Protein AF-A0A7J4EKT4-F1 (afdb_monomer_lite)

Sequence (156 aa):
MKLDNTDKIEARVKNYQTVIDSRRKLISTKTIRAFTKKLKKVKEYSIENKEYLISLAKKNLIQNGVEVYEAKDALNAKKYIVDQINSVDDLEYVVKSKSNTTREINLKESLKKIGMEVIETDLGDRIIQIMNEEPSHPTGHAAHLTVNQYQRRSQK

Structure (mmCIF, N/CA/C/O backbone):
data_AF-A0A7J4EKT4-F1
#
_entry.id   AF-A0A7J4EKT4-F1
#
loop_
_atom_site.group_PDB
_atom_site.id
_atom_site.type_symbol
_atom_site.label_atom_id
_atom_site.label_alt_id
_atom_site.label_comp_id
_atom_site.label_asym_id
_atom_site.label_entity_id
_atom_site.label_seq_id
_atom_site.pdbx_PDB_ins_code
_atom_site.Cartn_x
_atom_site.Cartn_y
_atom_site.Cartn_z
_atom_site.occupancy
_atom_site.B_iso_or_equiv
_atom_site.auth_seq_id
_atom_site.auth_comp_id
_atom_site.auth_asym_id
_atom_site.auth_atom_id
_atom_site.pdbx_PDB_model_num
ATOM 1 N N . MET A 1 1 ? -9.838 -28.030 -0.219 1.00 51.38 1 MET A N 1
ATOM 2 C CA . MET A 1 1 ? -8.482 -28.419 0.210 1.00 51.38 1 MET A CA 1
ATOM 3 C C . MET A 1 1 ? -7.562 -27.222 0.012 1.00 51.38 1 MET A C 1
ATOM 5 O O . MET A 1 1 ? -7.477 -26.763 -1.122 1.00 51.38 1 MET A O 1
ATOM 9 N N . LYS A 1 2 ? -7.003 -26.636 1.083 1.00 59.28 2 LYS A N 1
ATOM 10 C CA . LYS A 1 2 ? -6.001 -25.55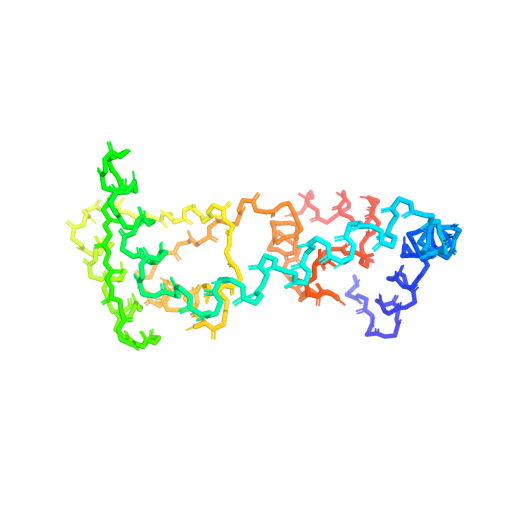3 0.973 1.00 59.28 2 LYS A CA 1
ATOM 11 C C . LYS A 1 2 ? -4.767 -26.113 0.244 1.00 59.28 2 LYS A C 1
ATOM 13 O O . LYS A 1 2 ? -4.459 -27.282 0.443 1.00 59.28 2 LYS A O 1
ATOM 18 N N . LEU A 1 3 ? -4.145 -25.328 -0.639 1.00 60.25 3 LEU A N 1
ATOM 19 C CA . LEU A 1 3 ? -2.916 -25.751 -1.330 1.00 60.25 3 LEU A CA 1
ATOM 20 C C . LEU A 1 3 ? -1.771 -25.830 -0.315 1.00 60.25 3 LEU A C 1
ATOM 22 O O . LEU A 1 3 ? -1.672 -24.937 0.534 1.00 60.25 3 LEU A O 1
ATOM 26 N N . ASP A 1 4 ? -0.923 -26.854 -0.421 1.00 75.69 4 ASP A N 1
ATOM 27 C CA . ASP A 1 4 ? 0.340 -26.885 0.317 1.00 75.69 4 ASP A CA 1
ATOM 28 C C . ASP A 1 4 ? 1.256 -25.736 -0.151 1.00 75.69 4 ASP A C 1
ATOM 30 O O . ASP A 1 4 ? 1.109 -25.190 -1.248 1.00 75.69 4 ASP A O 1
ATOM 34 N N . ASN A 1 5 ? 2.205 -25.336 0.694 1.00 74.25 5 ASN A N 1
ATOM 35 C CA . ASN A 1 5 ? 3.157 -24.273 0.403 1.00 74.25 5 ASN A CA 1
ATOM 36 C C . ASN A 1 5 ? 3.980 -24.571 -0.865 1.00 74.25 5 ASN A C 1
ATOM 38 O O . ASN A 1 5 ? 4.271 -23.656 -1.636 1.00 74.25 5 ASN A O 1
ATOM 42 N N . THR A 1 6 ? 4.289 -25.845 -1.125 1.00 78.38 6 THR A N 1
ATOM 43 C CA . THR A 1 6 ? 5.017 -26.296 -2.322 1.00 78.38 6 THR A CA 1
ATOM 44 C C . THR A 1 6 ? 4.206 -26.041 -3.592 1.00 78.38 6 THR A C 1
ATOM 46 O O . THR A 1 6 ? 4.673 -25.347 -4.498 1.00 78.38 6 THR A O 1
ATOM 49 N N . ASP A 1 7 ? 2.940 -26.469 -3.606 1.00 78.44 7 ASP A N 1
ATOM 50 C CA . ASP A 1 7 ? 2.022 -26.272 -4.735 1.00 78.44 7 ASP A CA 1
ATOM 51 C C . ASP A 1 7 ? 1.822 -24.784 -5.056 1.00 78.44 7 ASP A C 1
ATOM 53 O O . ASP A 1 7 ? 1.759 -24.372 -6.219 1.00 78.44 7 ASP A O 1
ATOM 57 N N . LYS A 1 8 ? 1.741 -23.940 -4.016 1.00 76.25 8 LYS A N 1
ATOM 58 C CA . LYS A 1 8 ? 1.613 -22.484 -4.175 1.00 76.25 8 LYS A CA 1
ATOM 59 C C . LYS A 1 8 ? 2.837 -21.874 -4.847 1.00 76.25 8 LYS A C 1
ATOM 61 O O . LYS A 1 8 ? 2.695 -20.965 -5.672 1.00 76.25 8 LYS A O 1
ATOM 66 N N . ILE A 1 9 ? 4.033 -22.344 -4.495 1.00 79.56 9 ILE A N 1
ATOM 67 C CA . ILE A 1 9 ? 5.289 -21.868 -5.078 1.00 79.56 9 ILE A CA 1
ATOM 68 C C . ILE A 1 9 ? 5.382 -22.291 -6.544 1.00 79.56 9 ILE A C 1
ATOM 70 O O . ILE A 1 9 ? 5.685 -21.443 -7.385 1.00 79.56 9 ILE A O 1
ATOM 74 N N . GLU A 1 10 ? 5.077 -23.547 -6.865 1.00 81.56 10 GLU A N 1
ATOM 75 C CA . GLU A 1 10 ? 5.114 -24.056 -8.240 1.00 81.56 10 GLU A CA 1
ATOM 76 C C . GLU A 1 10 ? 4.118 -23.329 -9.149 1.00 81.56 10 GLU A C 1
ATOM 78 O O . GLU A 1 10 ? 4.492 -22.830 -10.216 1.00 81.56 10 GLU A O 1
ATOM 83 N N . ALA A 1 11 ? 2.869 -23.176 -8.694 1.00 80.62 11 ALA A N 1
ATOM 84 C CA . ALA A 1 11 ? 1.842 -22.432 -9.418 1.00 80.62 11 ALA A CA 1
ATOM 85 C C . ALA A 1 11 ? 2.275 -20.981 -9.671 1.00 80.62 11 ALA A C 1
ATOM 87 O O . ALA A 1 11 ? 2.159 -20.472 -10.789 1.00 80.62 11 ALA A O 1
ATOM 88 N N . ARG A 1 12 ? 2.851 -20.325 -8.655 1.00 81.25 12 ARG A N 1
ATOM 89 C CA . ARG A 1 12 ? 3.396 -18.970 -8.779 1.00 81.25 12 ARG A CA 1
ATOM 90 C C . ARG A 1 12 ? 4.516 -18.909 -9.818 1.00 81.25 12 ARG A C 1
ATOM 92 O O . ARG A 1 12 ? 4.480 -18.035 -10.679 1.00 81.25 12 ARG A O 1
ATOM 99 N N . VAL A 1 13 ? 5.513 -19.794 -9.742 1.00 82.69 13 VAL A N 1
ATOM 100 C CA . VAL A 1 13 ? 6.653 -19.807 -10.679 1.00 82.69 13 VAL A CA 1
ATOM 101 C C . VAL A 1 13 ? 6.155 -19.960 -12.113 1.00 82.69 13 VAL A C 1
ATOM 103 O O . VAL A 1 13 ? 6.518 -19.159 -12.974 1.00 82.69 13 VAL A O 1
ATOM 106 N N . LYS A 1 14 ? 5.243 -20.909 -12.347 1.00 83.00 14 LYS A N 1
ATOM 107 C CA . LYS A 1 14 ? 4.610 -21.119 -13.652 1.00 83.00 14 LYS A CA 1
ATOM 108 C C . LYS A 1 14 ? 3.892 -19.862 -14.151 1.00 83.00 14 LYS A C 1
ATOM 110 O O . LYS A 1 14 ? 4.085 -19.462 -15.297 1.00 83.00 14 LYS A O 1
ATOM 115 N N . ASN A 1 15 ? 3.116 -19.205 -13.291 1.00 81.00 15 ASN A N 1
ATOM 116 C CA . ASN A 1 15 ? 2.354 -18.011 -13.661 1.00 81.00 15 ASN A CA 1
ATOM 117 C C . ASN A 1 15 ? 3.254 -16.793 -13.944 1.00 81.00 15 ASN A C 1
ATOM 119 O O . ASN A 1 15 ? 2.943 -15.985 -14.819 1.00 81.00 15 ASN A O 1
ATOM 123 N N . TYR A 1 16 ? 4.401 -16.675 -13.269 1.00 85.31 16 TYR A N 1
ATOM 124 C CA . TYR A 1 16 ? 5.369 -15.601 -13.517 1.00 85.31 16 TYR A CA 1
ATOM 125 C C . TYR A 1 16 ? 6.329 -15.872 -14.679 1.00 85.31 16 TYR A C 1
ATOM 127 O O . TYR A 1 16 ? 6.990 -14.933 -15.129 1.00 85.31 16 TYR A O 1
ATOM 135 N N . GLN A 1 17 ? 6.398 -17.099 -15.201 1.00 85.88 17 GLN A N 1
ATOM 136 C CA . GLN A 1 17 ? 7.338 -17.472 -16.261 1.00 85.88 17 GLN A CA 1
ATOM 137 C C . GLN A 1 17 ? 7.227 -16.548 -17.486 1.00 85.88 17 GLN A C 1
ATOM 139 O O . GLN A 1 17 ? 8.228 -16.011 -17.957 1.00 85.88 17 GLN A O 1
ATOM 144 N N . THR A 1 18 ? 6.001 -16.231 -17.914 1.00 82.44 18 THR A N 1
ATOM 145 C CA . THR A 1 18 ? 5.744 -15.311 -19.039 1.00 82.44 18 THR A CA 1
ATOM 146 C C . THR A 1 18 ? 6.297 -13.903 -18.786 1.00 82.44 18 THR A C 1
ATOM 148 O O . THR A 1 18 ? 6.870 -13.274 -19.682 1.00 82.44 18 THR A O 1
ATOM 151 N N . VAL A 1 19 ? 6.170 -13.402 -17.552 1.00 84.94 19 VAL A N 1
ATOM 152 C CA . VAL A 1 19 ? 6.708 -12.093 -17.148 1.00 84.94 19 VAL A CA 1
ATOM 153 C C . VAL A 1 19 ? 8.235 -12.125 -17.143 1.00 84.94 19 VAL A C 1
ATOM 155 O O . VAL A 1 19 ? 8.875 -11.189 -17.625 1.00 84.94 19 VAL A O 1
ATOM 158 N N . ILE A 1 20 ? 8.827 -13.205 -16.630 1.00 86.81 20 ILE A N 1
ATOM 159 C CA . ILE A 1 20 ? 10.280 -13.398 -16.579 1.00 86.81 20 ILE A CA 1
ATOM 160 C C . ILE A 1 20 ? 10.867 -13.438 -17.992 1.00 86.81 20 ILE A C 1
ATOM 162 O O . ILE A 1 20 ? 11.840 -12.734 -18.270 1.00 86.81 20 ILE A O 1
ATOM 166 N N . ASP A 1 21 ? 10.263 -14.197 -18.901 1.00 88.50 21 ASP A N 1
ATOM 167 C CA . ASP A 1 21 ? 10.762 -14.334 -20.270 1.00 88.50 21 ASP A CA 1
ATOM 168 C C . ASP A 1 21 ? 10.609 -13.039 -21.067 1.00 88.50 21 ASP A C 1
ATOM 170 O O . ASP A 1 21 ? 11.534 -12.625 -21.772 1.00 88.50 21 ASP A O 1
ATOM 174 N N . SER A 1 22 ? 9.493 -12.330 -20.882 1.00 86.00 22 SER A N 1
ATOM 175 C CA . SER A 1 22 ? 9.306 -10.986 -21.440 1.00 86.00 22 SER A CA 1
ATOM 176 C C . SER A 1 22 ? 10.366 -10.017 -20.914 1.00 86.00 22 SER A C 1
ATOM 178 O O . SER A 1 22 ? 10.995 -9.286 -21.681 1.00 86.00 22 SER A O 1
ATOM 180 N N . ARG A 1 23 ? 10.644 -10.053 -19.605 1.00 87.81 23 ARG A N 1
ATOM 181 C CA . ARG A 1 23 ? 11.671 -9.214 -18.980 1.00 87.81 23 ARG A CA 1
ATOM 182 C C . ARG A 1 23 ? 13.064 -9.508 -19.531 1.00 87.81 23 ARG A C 1
ATOM 184 O O . ARG A 1 23 ? 13.793 -8.561 -19.816 1.00 87.81 23 ARG A O 1
ATOM 191 N N . ARG A 1 24 ? 13.440 -10.780 -19.706 1.00 89.31 24 ARG A N 1
ATOM 192 C CA . ARG A 1 24 ? 14.752 -11.182 -20.252 1.00 89.31 24 ARG A CA 1
ATOM 193 C C . ARG A 1 24 ? 15.003 -10.595 -21.640 1.00 89.31 24 ARG A C 1
ATOM 195 O O . ARG A 1 24 ? 16.098 -10.105 -21.895 1.00 89.31 24 ARG A O 1
ATOM 202 N N . LYS A 1 25 ? 13.982 -10.579 -22.501 1.00 88.44 25 LYS A N 1
ATOM 203 C CA . LYS A 1 25 ? 14.070 -9.988 -23.847 1.00 88.44 25 LYS A CA 1
ATOM 204 C C . LYS A 1 25 ? 14.245 -8.468 -23.807 1.00 88.44 25 LYS A C 1
ATOM 206 O O . LYS A 1 25 ? 14.946 -7.901 -24.638 1.00 88.44 25 LYS A O 1
ATOM 211 N N . LEU A 1 26 ? 13.617 -7.803 -22.837 1.00 89.38 26 LEU A N 1
ATOM 212 C CA . LEU A 1 26 ? 13.569 -6.342 -22.767 1.00 89.38 26 LEU A CA 1
ATOM 213 C C . LEU A 1 26 ? 14.740 -5.716 -22.000 1.00 89.38 26 LEU A C 1
ATOM 215 O O . LEU A 1 26 ? 15.116 -4.580 -22.289 1.00 89.38 26 LEU A O 1
ATOM 219 N N . ILE A 1 27 ? 15.330 -6.420 -21.031 1.00 88.62 27 ILE A N 1
ATOM 220 C CA . ILE A 1 27 ? 16.276 -5.825 -20.072 1.00 88.62 27 ILE A CA 1
ATOM 221 C C . ILE A 1 27 ? 17.563 -5.287 -20.714 1.00 88.62 27 ILE A C 1
ATOM 223 O O . ILE A 1 27 ? 18.171 -4.348 -20.204 1.00 88.62 27 ILE A O 1
ATOM 227 N N . SER A 1 28 ? 17.966 -5.851 -21.854 1.00 85.94 28 SER A N 1
ATOM 228 C CA . SER A 1 28 ? 19.147 -5.425 -22.608 1.00 85.94 28 SER A CA 1
ATOM 229 C C . SER A 1 28 ? 18.868 -4.272 -23.578 1.00 85.94 28 SER A C 1
ATOM 231 O O . SER A 1 28 ? 19.818 -3.673 -24.087 1.00 85.94 28 SER A O 1
ATOM 233 N N . THR A 1 29 ? 17.600 -3.921 -23.813 1.00 93.94 29 THR A N 1
ATOM 234 C CA . THR A 1 29 ? 17.225 -2.890 -24.787 1.00 93.94 29 THR A CA 1
ATOM 235 C C . THR A 1 29 ? 17.710 -1.503 -24.363 1.00 93.94 29 THR A C 1
ATOM 237 O O . THR A 1 29 ? 17.766 -1.156 -23.177 1.00 93.94 29 THR A O 1
ATOM 240 N N . LYS A 1 30 ? 18.031 -0.660 -25.353 1.00 94.69 30 LYS A N 1
ATOM 241 C CA . LYS A 1 30 ? 18.455 0.731 -25.126 1.00 94.69 30 LYS A CA 1
ATOM 242 C C . LYS A 1 30 ? 17.407 1.521 -24.332 1.00 94.69 30 LYS A C 1
ATOM 244 O O . LYS A 1 30 ? 17.772 2.282 -23.438 1.00 94.69 30 LYS A O 1
ATOM 249 N N . THR A 1 31 ? 16.127 1.291 -24.617 1.00 94.69 31 THR A N 1
ATOM 250 C CA . THR A 1 31 ? 14.990 1.932 -23.945 1.00 94.69 31 THR A CA 1
ATOM 251 C C . THR A 1 31 ? 14.950 1.610 -22.455 1.00 94.69 31 THR A C 1
ATOM 253 O O . THR A 1 31 ? 14.940 2.528 -21.636 1.00 94.69 31 THR A O 1
ATOM 256 N N . ILE A 1 32 ? 15.007 0.326 -22.078 1.00 94.44 32 ILE A N 1
ATOM 257 C CA . ILE A 1 32 ? 14.995 -0.061 -20.661 1.00 94.44 32 ILE A CA 1
ATOM 258 C C . ILE A 1 32 ? 16.217 0.498 -19.934 1.00 94.44 32 ILE A C 1
ATOM 260 O O . ILE A 1 32 ? 16.066 1.073 -18.859 1.00 94.44 32 ILE A O 1
ATOM 264 N N . ARG A 1 33 ? 17.411 0.441 -20.5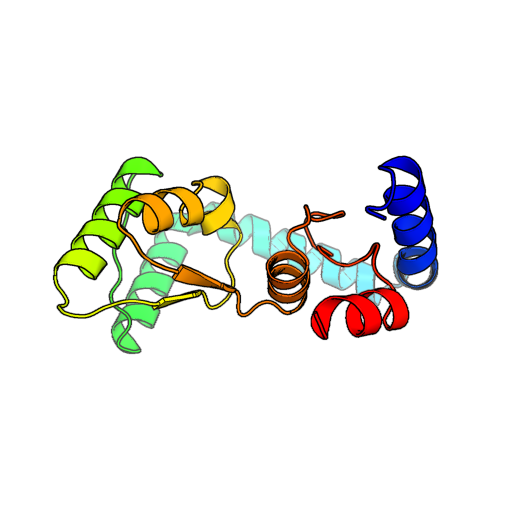40 1.00 92.88 33 ARG A N 1
ATOM 265 C CA . ARG A 1 33 ? 18.621 1.042 -19.952 1.00 92.88 33 ARG A CA 1
ATOM 266 C C . ARG A 1 33 ? 18.467 2.547 -19.713 1.00 92.88 33 ARG A C 1
ATOM 268 O O . ARG A 1 33 ? 18.896 3.048 -18.673 1.00 92.88 33 ARG A O 1
ATOM 275 N N . ALA A 1 34 ? 17.852 3.272 -20.648 1.00 95.56 34 ALA A N 1
ATOM 276 C CA . ALA A 1 34 ? 17.573 4.696 -20.487 1.00 95.56 34 ALA A CA 1
ATOM 277 C C . ALA A 1 34 ? 16.583 4.954 -19.337 1.00 95.56 34 ALA A C 1
ATOM 279 O O . ALA A 1 34 ? 16.843 5.815 -18.493 1.00 95.56 34 ALA A O 1
ATOM 280 N N . PHE A 1 35 ? 15.506 4.168 -19.236 1.00 96.25 35 PHE A N 1
ATOM 281 C CA . PHE A 1 35 ? 14.566 4.261 -18.117 1.00 96.25 35 PHE A CA 1
ATOM 282 C C . PHE A 1 35 ? 15.208 3.923 -16.774 1.00 96.25 35 PHE A C 1
ATOM 284 O O . PHE A 1 35 ? 14.957 4.631 -15.804 1.00 96.25 35 PHE A O 1
ATOM 291 N N . THR A 1 36 ? 16.089 2.922 -16.703 1.00 94.44 36 THR A N 1
ATOM 292 C CA . THR A 1 36 ? 16.834 2.609 -15.476 1.00 94.44 36 THR A CA 1
ATOM 293 C C . THR A 1 36 ? 17.691 3.790 -15.029 1.00 94.44 36 THR A C 1
ATOM 295 O O . THR A 1 36 ? 17.659 4.157 -13.855 1.00 94.44 36 THR A O 1
ATOM 298 N N . LYS A 1 37 ? 18.414 4.437 -15.955 1.00 96.44 37 LYS A N 1
ATOM 299 C CA . LYS A 1 37 ? 19.205 5.640 -15.644 1.00 96.44 37 LYS A CA 1
ATOM 300 C C . LYS A 1 37 ? 18.322 6.794 -15.170 1.00 96.44 37 LYS A C 1
ATOM 302 O O . LYS A 1 37 ? 18.659 7.446 -14.187 1.00 96.44 37 LYS A 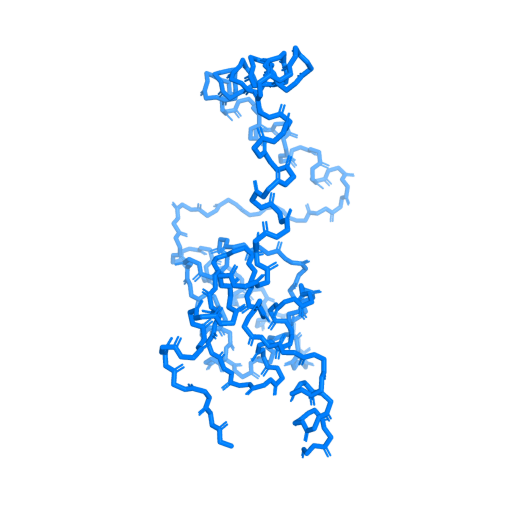O 1
ATOM 307 N N . LYS A 1 38 ? 17.185 7.030 -15.834 1.00 97.75 38 LYS A N 1
ATOM 308 C CA . LYS A 1 38 ? 16.217 8.059 -15.425 1.00 97.75 38 LYS A CA 1
ATOM 309 C C . LYS A 1 38 ? 15.660 7.775 -14.028 1.00 97.75 38 LYS A C 1
ATOM 311 O O . LYS A 1 38 ? 15.658 8.668 -13.192 1.00 97.75 38 LYS A O 1
ATOM 316 N N . LEU A 1 39 ? 15.246 6.537 -13.759 1.00 97.50 39 LEU A N 1
ATOM 317 C CA . LEU A 1 39 ? 14.721 6.123 -12.458 1.00 97.50 39 LEU A CA 1
ATOM 318 C C . LEU A 1 39 ? 15.756 6.310 -11.347 1.00 97.50 39 LEU A C 1
ATOM 320 O O . LEU A 1 39 ? 15.403 6.780 -10.271 1.00 97.50 39 LEU A O 1
ATOM 324 N N . LYS A 1 40 ? 17.026 5.974 -11.608 1.00 98.00 40 LYS A N 1
ATOM 325 C CA . LYS A 1 40 ? 18.117 6.208 -10.657 1.00 98.00 40 LYS A CA 1
ATOM 326 C C . LYS A 1 40 ? 18.221 7.692 -10.292 1.00 98.00 40 LYS A C 1
ATOM 328 O O . LYS A 1 40 ? 18.142 8.009 -9.113 1.00 98.00 40 LYS A O 1
ATOM 333 N N . LYS A 1 41 ? 18.265 8.580 -11.292 1.00 98.31 41 LYS A N 1
ATOM 334 C CA . LYS A 1 41 ? 18.307 10.034 -11.065 1.00 98.31 41 LYS A CA 1
ATOM 335 C C . LYS A 1 41 ? 17.110 10.547 -10.264 1.00 98.31 41 LYS A C 1
ATOM 337 O O . LYS A 1 41 ? 17.279 11.373 -9.381 1.00 98.31 41 LYS A O 1
ATOM 342 N N . VAL A 1 42 ? 15.904 10.050 -10.557 1.00 98.06 42 VAL A N 1
ATOM 343 C CA . VAL A 1 42 ? 14.696 10.416 -9.796 1.00 98.06 42 VAL A CA 1
ATOM 344 C C . VAL A 1 42 ? 14.831 9.991 -8.335 1.00 98.06 42 VAL A C 1
ATOM 346 O O . VAL A 1 42 ? 14.525 10.782 -7.454 1.00 98.06 42 VAL A O 1
ATOM 349 N N . LYS A 1 43 ? 15.325 8.777 -8.064 1.00 98.00 43 LYS A N 1
ATOM 350 C CA . LYS A 1 43 ? 15.531 8.296 -6.690 1.00 98.00 43 LYS A CA 1
ATOM 351 C C . LYS A 1 43 ? 16.568 9.121 -5.932 1.00 98.00 43 LYS A C 1
ATOM 353 O O . LYS A 1 43 ? 16.317 9.465 -4.785 1.00 98.00 43 LYS A O 1
ATOM 358 N N . GLU A 1 44 ? 17.697 9.425 -6.568 1.00 98.31 44 GLU A N 1
ATOM 359 C CA . GLU A 1 44 ? 18.754 10.267 -5.990 1.00 98.31 44 GLU A CA 1
ATOM 360 C C . GLU A 1 44 ? 18.192 11.646 -5.630 1.00 98.31 44 GLU A C 1
ATOM 362 O O . GLU A 1 44 ? 18.221 12.034 -4.464 1.00 98.31 44 GLU A O 1
ATOM 367 N N . TYR A 1 45 ? 17.524 12.299 -6.586 1.00 98.19 45 TYR A N 1
ATOM 368 C CA . TYR A 1 45 ? 16.846 13.573 -6.357 1.00 98.19 45 TYR A CA 1
ATOM 369 C C . TYR A 1 45 ? 15.820 13.495 -5.216 1.00 98.19 45 TYR A C 1
ATOM 371 O O . TYR A 1 45 ? 15.771 14.386 -4.370 1.00 98.19 45 TYR A O 1
ATOM 379 N N . SER A 1 46 ? 15.007 12.434 -5.156 1.00 97.88 46 SER A N 1
ATOM 380 C CA . SER A 1 46 ? 14.000 12.272 -4.102 1.00 97.88 46 SER A CA 1
ATOM 381 C C . SER A 1 46 ? 14.596 12.126 -2.705 1.00 97.88 46 SER A C 1
ATOM 383 O O . SER A 1 46 ? 13.999 12.611 -1.748 1.00 97.88 46 SER A O 1
ATOM 385 N N . ILE A 1 47 ? 15.749 11.468 -2.580 1.00 97.44 47 ILE A N 1
ATOM 386 C CA . ILE A 1 47 ? 16.445 11.311 -1.298 1.00 97.44 47 ILE A CA 1
ATOM 387 C C . ILE A 1 47 ? 17.044 12.650 -0.861 1.00 97.44 47 ILE A C 1
ATOM 389 O O . ILE A 1 47 ? 16.849 13.058 0.283 1.00 97.44 47 ILE A O 1
ATOM 393 N N . GLU A 1 48 ? 17.718 13.346 -1.778 1.00 98.19 48 GLU A N 1
ATOM 394 C CA . GLU A 1 48 ? 18.346 14.649 -1.524 1.00 98.19 48 GLU A CA 1
ATOM 395 C C . GLU A 1 48 ? 17.318 15.730 -1.160 1.00 98.19 48 GLU A C 1
ATOM 397 O O . GLU A 1 48 ? 17.580 16.577 -0.312 1.00 98.19 48 GLU A O 1
ATOM 402 N N . ASN A 1 49 ? 16.122 15.676 -1.754 1.00 98.06 49 ASN A N 1
ATOM 403 C CA . ASN A 1 49 ? 15.085 16.703 -1.620 1.00 98.06 49 ASN A CA 1
ATOM 404 C C . ASN A 1 49 ? 13.867 16.222 -0.813 1.00 98.06 49 ASN A C 1
ATOM 406 O O . ASN A 1 49 ? 12.760 16.738 -0.985 1.00 98.06 49 ASN A O 1
ATOM 410 N N . LYS A 1 50 ? 14.042 15.216 0.056 1.00 97.25 50 LYS A N 1
ATOM 411 C CA . LYS A 1 50 ? 12.935 14.526 0.744 1.00 97.25 50 LYS A CA 1
ATOM 412 C C . LYS A 1 50 ? 11.989 15.477 1.488 1.00 97.25 50 LYS A C 1
ATOM 414 O O . LYS A 1 50 ? 10.777 15.332 1.385 1.00 97.25 50 LYS A O 1
ATOM 419 N N . GLU A 1 51 ? 12.527 16.461 2.208 1.00 96.88 51 GLU A N 1
ATOM 420 C CA . GLU A 1 51 ? 11.743 17.360 3.067 1.00 96.88 51 GLU A CA 1
ATOM 421 C C . GLU A 1 51 ? 10.857 18.278 2.231 1.00 96.88 51 GLU A C 1
ATOM 423 O O . GLU A 1 51 ? 9.654 18.396 2.476 1.00 96.88 51 GLU A O 1
ATOM 428 N N . TYR A 1 52 ? 11.438 18.851 1.176 1.00 97.69 52 TYR A N 1
ATOM 429 C CA . TYR A 1 52 ? 10.711 19.642 0.196 1.00 97.69 52 TYR A CA 1
ATOM 430 C C . TYR A 1 52 ? 9.608 18.822 -0.481 1.00 97.69 52 TYR A C 1
ATOM 432 O O . TYR A 1 52 ? 8.467 19.274 -0.556 1.00 97.69 52 TYR A O 1
ATOM 440 N N . LEU A 1 53 ? 9.916 17.603 -0.933 1.00 98.06 53 LEU A N 1
ATOM 441 C CA . LEU A 1 53 ? 8.944 16.750 -1.621 1.00 98.06 53 LEU A CA 1
ATOM 442 C C . LEU A 1 53 ? 7.796 16.313 -0.709 1.00 98.06 53 LEU A C 1
ATOM 444 O O . LEU A 1 53 ? 6.651 16.287 -1.155 1.00 98.06 53 LEU A O 1
ATOM 448 N N . ILE A 1 54 ? 8.076 16.014 0.562 1.00 96.19 54 ILE A N 1
ATOM 449 C CA . ILE A 1 54 ? 7.040 15.727 1.560 1.00 96.19 54 ILE A CA 1
ATOM 450 C C . ILE A 1 54 ? 6.161 16.962 1.764 1.00 96.19 54 ILE A C 1
ATOM 452 O O . ILE A 1 54 ? 4.940 16.850 1.704 1.00 96.19 54 ILE A O 1
ATOM 456 N N . SER A 1 55 ? 6.755 18.143 1.952 1.00 97.50 55 SER A N 1
ATOM 457 C CA . SER A 1 55 ? 6.009 19.399 2.103 1.00 97.50 55 SER A CA 1
ATOM 458 C C . SER A 1 55 ? 5.114 19.686 0.891 1.00 97.50 55 SER A C 1
ATOM 460 O O . SER A 1 55 ? 3.924 19.975 1.040 1.00 97.50 55 SER A O 1
ATOM 462 N N . LEU A 1 56 ? 5.648 19.510 -0.320 1.00 98.06 56 LEU A N 1
ATOM 463 C CA . LEU A 1 56 ? 4.904 19.667 -1.566 1.00 98.06 56 LEU A CA 1
ATOM 464 C C . LEU A 1 56 ? 3.747 18.665 -1.669 1.00 98.06 56 LEU A C 1
ATOM 466 O O . LEU A 1 56 ? 2.636 19.048 -2.032 1.00 98.06 56 LEU A O 1
ATOM 470 N N . ALA A 1 57 ? 3.980 17.398 -1.318 1.00 96.94 57 ALA A N 1
ATOM 471 C CA . ALA A 1 57 ? 2.942 16.375 -1.313 1.00 96.94 57 ALA A CA 1
ATOM 472 C C . ALA A 1 57 ? 1.818 16.717 -0.324 1.00 96.94 57 ALA A C 1
ATOM 474 O O . ALA A 1 57 ? 0.651 16.683 -0.709 1.00 96.94 57 ALA A O 1
ATOM 475 N N . LYS A 1 58 ? 2.156 17.116 0.910 1.00 97.75 58 LYS A N 1
ATOM 476 C CA . LYS A 1 58 ? 1.175 17.547 1.921 1.00 97.75 58 LYS A CA 1
ATOM 477 C C . LYS A 1 58 ? 0.342 18.720 1.418 1.00 97.75 58 LYS A C 1
ATOM 479 O O . LYS A 1 58 ? -0.882 18.658 1.460 1.00 97.75 58 LYS A O 1
ATOM 484 N N . LYS A 1 59 ? 0.997 19.758 0.885 1.00 98.12 59 LYS A N 1
ATOM 485 C CA . LYS A 1 59 ? 0.322 20.934 0.324 1.00 98.12 59 LYS A CA 1
ATOM 486 C C . LYS A 1 59 ? -0.664 20.536 -0.772 1.00 98.12 59 LYS A C 1
ATOM 488 O O . LYS A 1 59 ? -1.812 20.966 -0.733 1.00 98.12 59 LYS A O 1
ATOM 493 N N . ASN A 1 60 ? -0.233 19.706 -1.718 1.00 98.38 60 ASN A N 1
ATOM 494 C CA . ASN A 1 60 ? -1.084 19.270 -2.820 1.00 98.38 60 ASN A CA 1
ATOM 495 C C . ASN A 1 60 ? -2.264 18.423 -2.323 1.00 98.38 60 ASN A C 1
ATOM 497 O O . ASN A 1 60 ? -3.379 18.619 -2.789 1.00 98.38 60 ASN A O 1
ATOM 501 N N . LEU A 1 61 ? -2.052 17.515 -1.367 1.00 97.50 61 LEU A N 1
ATOM 502 C CA . LEU A 1 61 ? -3.124 16.707 -0.776 1.00 97.50 61 LEU A CA 1
ATOM 503 C C . LEU A 1 61 ? -4.177 17.583 -0.087 1.00 97.50 61 LEU A C 1
ATOM 505 O O . LEU A 1 61 ? -5.359 17.471 -0.404 1.00 97.50 61 LEU A O 1
ATOM 509 N N . ILE A 1 62 ? -3.743 18.516 0.763 1.00 98.00 62 ILE A N 1
ATOM 510 C CA . ILE A 1 62 ? -4.634 19.453 1.462 1.00 98.00 62 ILE A CA 1
ATOM 511 C C . ILE A 1 62 ? -5.423 20.304 0.461 1.00 98.00 62 ILE A C 1
ATOM 513 O O . ILE A 1 62 ? -6.631 20.468 0.601 1.00 98.00 62 ILE A O 1
ATOM 517 N N . GLN A 1 63 ? -4.772 20.798 -0.598 1.00 98.31 63 GLN A N 1
ATOM 518 C CA . GLN A 1 63 ? -5.444 21.555 -1.661 1.00 98.31 63 GLN A CA 1
ATOM 519 C C . GLN A 1 63 ? -6.509 20.744 -2.410 1.00 98.31 63 GLN A C 1
ATOM 521 O O . GLN A 1 63 ? -7.439 21.330 -2.955 1.00 98.31 63 GLN A O 1
ATOM 526 N N . ASN A 1 64 ? -6.394 19.415 -2.427 1.00 97.94 64 ASN A N 1
ATOM 527 C CA . ASN A 1 64 ? -7.384 18.510 -3.010 1.00 97.94 64 ASN A CA 1
ATOM 528 C C . ASN A 1 64 ? -8.410 18.006 -1.974 1.00 97.94 64 ASN A C 1
ATOM 530 O O 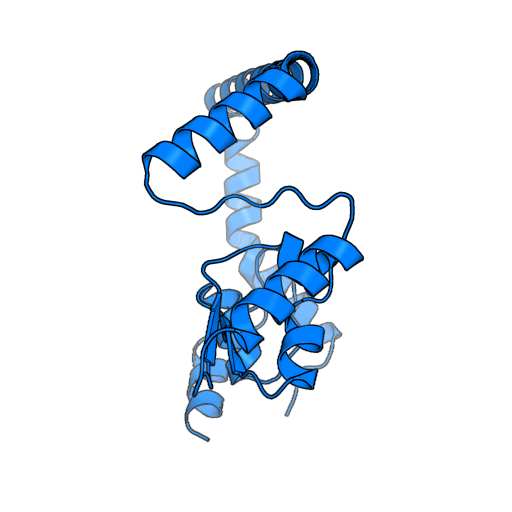. ASN A 1 64 ? -9.111 17.032 -2.236 1.00 97.94 64 ASN A O 1
ATOM 534 N N . GLY A 1 65 ? -8.504 18.646 -0.802 1.00 97.12 65 GLY A N 1
ATOM 535 C CA . GLY A 1 65 ? -9.483 18.306 0.235 1.00 97.12 65 GLY A CA 1
ATOM 536 C C . GLY A 1 65 ? -9.136 17.061 1.052 1.00 97.12 65 GLY A C 1
ATOM 537 O O . GLY A 1 65 ? -9.998 16.529 1.744 1.00 97.12 65 GLY A O 1
ATOM 538 N N . VAL A 1 66 ? -7.893 16.577 0.979 1.00 96.19 66 VAL A N 1
ATOM 539 C CA . VAL A 1 66 ? -7.433 15.445 1.789 1.00 96.19 66 VAL A CA 1
ATOM 540 C C . VAL A 1 66 ? -6.961 15.953 3.147 1.00 96.19 66 VAL A C 1
ATOM 542 O O . VAL A 1 66 ? -6.083 16.814 3.222 1.00 96.19 66 VAL A O 1
ATOM 545 N N . GLU A 1 67 ? -7.494 15.382 4.225 1.00 94.06 67 GLU A N 1
ATOM 546 C CA . GLU A 1 67 ? -6.940 15.581 5.562 1.00 94.06 67 GLU A CA 1
ATOM 547 C C . GLU A 1 67 ? -5.595 14.856 5.685 1.00 94.06 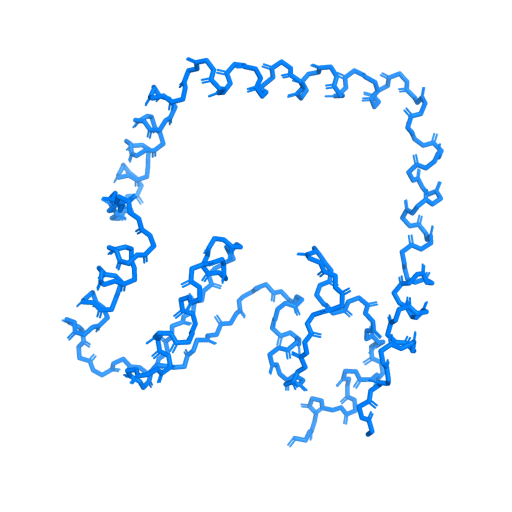67 GLU A C 1
ATOM 549 O O . GLU A 1 67 ? -5.457 13.682 5.332 1.00 94.06 67 GLU A O 1
ATOM 554 N N . VAL A 1 68 ? -4.577 15.569 6.166 1.00 95.56 68 VAL A N 1
ATOM 555 C CA . VAL A 1 68 ? -3.216 15.043 6.264 1.00 95.56 68 VAL A CA 1
ATOM 556 C C . VAL A 1 68 ? -2.756 15.051 7.712 1.00 95.56 68 VAL A C 1
ATOM 558 O O . VAL A 1 68 ? -2.523 16.107 8.295 1.00 95.56 68 VAL A O 1
ATOM 561 N N . TYR A 1 69 ? -2.531 13.854 8.247 1.00 95.00 69 TYR A N 1
ATOM 562 C CA . TYR A 1 69 ? -1.906 13.639 9.545 1.00 95.00 69 TYR A CA 1
ATOM 563 C C . TYR A 1 69 ? -0.489 13.085 9.385 1.00 95.00 69 TYR A C 1
ATOM 565 O O . TYR A 1 69 ? -0.259 12.102 8.677 1.00 95.00 69 TYR A O 1
ATOM 573 N N . GLU A 1 70 ? 0.475 13.708 10.061 1.00 94.50 70 GLU A N 1
ATOM 574 C CA . GLU A 1 70 ? 1.858 13.240 10.101 1.00 94.50 70 GLU A CA 1
ATOM 575 C C . GLU A 1 70 ? 2.111 12.433 11.374 1.00 94.50 70 GLU A C 1
ATOM 577 O O . GLU A 1 70 ? 2.261 12.974 12.469 1.00 94.50 70 GLU A O 1
ATOM 582 N N . ALA A 1 71 ? 2.180 11.115 11.217 1.00 95.69 71 ALA A N 1
ATOM 583 C CA . ALA A 1 71 ? 2.517 10.210 12.301 1.00 95.69 71 ALA A CA 1
ATOM 584 C C . ALA A 1 71 ? 4.038 10.062 12.442 1.00 95.69 71 ALA A C 1
ATOM 586 O O . ALA A 1 71 ? 4.733 9.788 11.463 1.00 95.69 71 ALA A O 1
ATOM 587 N N . LYS A 1 72 ? 4.549 10.161 13.675 1.00 95.69 72 LYS A N 1
ATOM 588 C CA . LYS A 1 72 ? 5.967 9.906 13.981 1.00 95.69 72 LYS A CA 1
ATOM 589 C C . LYS A 1 72 ? 6.342 8.431 13.812 1.00 95.69 72 LYS A C 1
ATOM 591 O O . LYS A 1 72 ? 7.466 8.116 13.427 1.00 95.69 72 LYS A O 1
ATOM 596 N N . ASP A 1 73 ? 5.408 7.536 14.117 1.00 96.25 73 ASP A N 1
ATOM 597 C CA . ASP A 1 73 ? 5.597 6.093 14.048 1.00 96.25 73 ASP A CA 1
ATOM 598 C C . ASP A 1 73 ? 4.278 5.342 13.778 1.00 96.25 73 ASP A C 1
ATOM 600 O O . ASP A 1 73 ? 3.191 5.919 13.667 1.00 96.25 73 ASP A O 1
ATOM 604 N N . ALA A 1 74 ? 4.388 4.017 13.671 1.00 96.75 74 ALA A N 1
ATOM 605 C CA . ALA A 1 74 ? 3.268 3.114 13.437 1.00 96.75 74 ALA A CA 1
ATOM 606 C C . ALA A 1 74 ? 2.202 3.156 14.546 1.00 96.75 74 ALA A C 1
ATOM 608 O O . ALA A 1 74 ? 1.027 2.907 14.270 1.00 96.75 74 ALA A O 1
ATOM 609 N N . LEU A 1 75 ? 2.589 3.428 15.797 1.00 96.75 75 LEU A N 1
ATOM 610 C CA . LEU A 1 75 ? 1.658 3.492 16.920 1.00 96.75 75 LEU A CA 1
ATOM 611 C C . LEU A 1 75 ? 0.812 4.763 16.825 1.00 96.75 75 LEU A C 1
ATOM 613 O O . LEU A 1 75 ? -0.412 4.674 16.907 1.00 96.75 75 LEU A O 1
ATOM 617 N N . ASN A 1 76 ? 1.443 5.915 16.581 1.00 97.38 76 ASN A N 1
ATOM 618 C CA . ASN A 1 76 ? 0.739 7.181 16.381 1.00 97.38 76 ASN A CA 1
ATOM 619 C C . ASN A 1 76 ? -0.196 7.127 15.170 1.00 97.38 76 ASN A C 1
ATOM 621 O O . ASN A 1 76 ? -1.336 7.569 15.275 1.00 97.38 76 ASN A O 1
ATOM 625 N N . ALA A 1 77 ? 0.247 6.530 14.057 1.00 96.88 77 ALA A N 1
ATOM 626 C CA . ALA A 1 77 ? -0.584 6.371 12.864 1.00 96.88 77 ALA A CA 1
ATOM 627 C C . ALA A 1 77 ? -1.855 5.565 13.163 1.00 96.88 77 ALA A C 1
ATOM 629 O O . ALA A 1 77 ? -2.960 5.997 12.845 1.00 96.88 77 ALA A O 1
ATOM 630 N N . LYS A 1 78 ? -1.706 4.404 13.812 1.00 96.75 78 LYS A N 1
ATOM 631 C CA . LYS A 1 78 ? -2.844 3.549 14.169 1.00 96.75 78 LYS A CA 1
ATOM 632 C C . LYS A 1 78 ? -3.784 4.217 15.154 1.00 96.75 78 LYS A C 1
ATOM 634 O O . LYS A 1 78 ? -4.989 4.129 14.963 1.00 96.75 78 LYS A O 1
ATOM 639 N N . LYS A 1 79 ? -3.234 4.870 16.181 1.00 96.56 79 LYS A N 1
ATOM 640 C CA . LYS A 1 79 ? -4.031 5.590 17.172 1.00 96.56 79 LYS A CA 1
ATOM 641 C C . LYS A 1 79 ? -4.884 6.657 16.494 1.00 96.56 79 LYS A C 1
ATOM 643 O O . LYS A 1 79 ? -6.091 6.631 16.655 1.00 96.56 79 LYS A O 1
ATOM 648 N N . TYR A 1 80 ? -4.271 7.516 15.681 1.00 96.94 80 TYR A N 1
ATOM 649 C CA . TYR A 1 80 ? -5.003 8.568 14.983 1.00 96.94 80 TYR A CA 1
ATOM 650 C C . TYR A 1 80 ? -6.125 8.000 14.105 1.00 96.94 80 TYR A C 1
ATOM 652 O O . TYR A 1 80 ? -7.254 8.455 14.206 1.00 96.94 80 TYR A O 1
ATOM 660 N N . ILE A 1 81 ? -5.853 6.961 13.306 1.00 95.69 81 ILE A N 1
ATOM 661 C CA . ILE A 1 81 ? -6.879 6.339 12.450 1.00 95.69 81 ILE A CA 1
ATOM 662 C C . ILE A 1 81 ? -8.033 5.756 13.281 1.00 95.69 81 ILE A C 1
ATOM 664 O O . ILE A 1 81 ? -9.191 5.937 12.921 1.00 95.69 81 ILE A O 1
ATOM 668 N N . VAL A 1 82 ? -7.730 5.065 14.384 1.00 95.00 82 VAL A N 1
ATOM 669 C CA . VAL A 1 82 ? -8.748 4.515 15.296 1.00 95.00 82 VAL A CA 1
ATOM 670 C C . VAL A 1 82 ? -9.572 5.632 15.934 1.00 95.00 82 VAL A C 1
ATOM 672 O O . VAL A 1 82 ? -10.793 5.527 15.969 1.00 95.00 82 VAL A O 1
ATOM 675 N N . ASP A 1 83 ? -8.925 6.705 16.387 1.00 95.31 83 ASP A N 1
ATOM 676 C CA . ASP A 1 83 ? -9.599 7.855 16.990 1.00 95.31 83 ASP A CA 1
ATOM 677 C C . ASP A 1 83 ? -10.538 8.536 15.974 1.00 95.31 83 ASP A C 1
ATOM 679 O O . ASP A 1 83 ? -11.666 8.873 16.323 1.00 95.31 83 ASP A O 1
ATOM 683 N N . GLN A 1 84 ? -10.122 8.667 14.705 1.00 95.12 84 GLN A N 1
ATOM 684 C CA . GLN A 1 84 ? -10.978 9.194 13.632 1.00 95.12 84 GLN A CA 1
ATOM 685 C C . GLN A 1 84 ? -12.197 8.304 13.378 1.00 95.12 84 GLN A C 1
ATOM 687 O O . GLN A 1 84 ? -13.309 8.808 13.261 1.00 95.12 84 GLN A O 1
ATOM 692 N N . ILE A 1 85 ? -12.018 6.983 13.339 1.00 94.56 85 ILE A N 1
ATOM 693 C CA . ILE A 1 85 ? -13.129 6.043 13.136 1.00 94.56 85 ILE A CA 1
ATOM 694 C C . ILE A 1 85 ? -14.110 6.105 14.311 1.00 94.56 85 ILE A C 1
ATOM 696 O O . ILE A 1 85 ? -15.307 6.210 14.092 1.00 94.56 85 ILE A O 1
ATOM 700 N N . ASN A 1 86 ? -13.611 6.119 15.547 1.00 93.12 86 ASN A N 1
ATOM 701 C CA . ASN A 1 86 ? -14.454 6.194 16.743 1.00 93.12 86 ASN A CA 1
ATOM 702 C C . ASN A 1 86 ? -15.183 7.538 16.904 1.00 93.12 86 ASN A C 1
ATOM 704 O O . ASN A 1 86 ? -16.112 7.622 17.700 1.00 93.12 86 ASN A O 1
ATOM 708 N N . SER A 1 87 ? -14.753 8.595 16.206 1.00 93.69 87 SER A N 1
ATOM 709 C CA . SER A 1 87 ? -15.448 9.890 16.213 1.00 93.69 87 SER A CA 1
ATOM 710 C C . SER A 1 87 ? -16.673 9.950 15.298 1.00 93.69 87 SER A C 1
ATOM 712 O O . SER A 1 87 ? -17.362 10.969 15.275 1.00 93.69 87 SER A O 1
ATOM 714 N N . VAL A 1 88 ? -16.933 8.885 14.540 1.00 92.44 88 VAL A N 1
ATOM 715 C CA . VAL A 1 88 ? -18.073 8.779 13.635 1.00 92.44 88 VAL A CA 1
ATOM 716 C C . VAL A 1 88 ? -18.957 7.636 14.115 1.00 92.44 88 VAL A C 1
ATOM 718 O O . VAL A 1 88 ? -18.503 6.500 14.249 1.00 92.44 88 VAL A O 1
ATOM 721 N N . ASP A 1 89 ? -20.223 7.947 14.370 1.00 91.56 89 ASP A N 1
ATOM 722 C CA . ASP A 1 89 ? -21.200 6.958 14.810 1.00 91.56 89 ASP A CA 1
ATOM 723 C C . ASP A 1 89 ? -21.573 5.991 13.671 1.00 91.56 89 ASP A C 1
ATOM 725 O O . ASP A 1 89 ? -21.509 6.332 12.487 1.00 91.56 89 ASP A O 1
ATOM 729 N N . ASP A 1 90 ? -21.972 4.774 14.048 1.00 90.06 90 ASP A N 1
ATOM 730 C CA . ASP A 1 90 ? -22.540 3.752 13.156 1.00 90.06 90 ASP A CA 1
ATOM 731 C C . ASP A 1 90 ? -21.651 3.324 11.967 1.00 90.06 90 ASP A C 1
ATOM 733 O O . ASP A 1 90 ? -22.139 2.928 10.904 1.00 90.06 90 ASP A O 1
ATOM 737 N N . LEU A 1 91 ? -20.324 3.350 12.137 1.00 93.62 91 LEU A N 1
ATOM 738 C CA . LEU A 1 91 ? -19.397 2.754 11.173 1.00 93.62 91 LEU A CA 1
ATOM 739 C C . LEU A 1 91 ? -19.290 1.233 11.351 1.00 93.62 91 LEU A C 1
ATOM 741 O O . LEU A 1 91 ? -19.029 0.733 12.439 1.00 93.62 91 LEU A O 1
ATOM 745 N N . GLU A 1 92 ? -19.414 0.495 10.249 1.00 92.75 92 GLU A N 1
ATOM 746 C CA . GLU A 1 92 ? -19.218 -0.965 10.210 1.00 92.75 92 GLU A CA 1
ATOM 747 C C . GLU A 1 92 ? -18.027 -1.356 9.316 1.00 92.75 92 GLU A C 1
ATOM 749 O O . GLU A 1 92 ? -17.296 -2.310 9.597 1.00 92.75 92 GLU A O 1
ATOM 754 N N . TYR A 1 93 ? -17.778 -0.578 8.256 1.00 94.50 93 TYR A N 1
ATOM 755 C CA . TYR A 1 93 ? -16.821 -0.918 7.204 1.00 94.50 93 TYR A CA 1
ATOM 756 C C . TYR A 1 93 ? -15.749 0.150 7.000 1.00 94.50 93 TYR A C 1
ATOM 758 O O . TYR A 1 93 ? -16.023 1.347 6.949 1.00 94.50 93 TYR A O 1
ATOM 766 N N . VAL A 1 94 ? -14.522 -0.307 6.743 1.00 94.56 94 VAL A N 1
ATOM 767 C CA . VAL A 1 94 ? -13.407 0.522 6.271 1.00 94.56 94 VAL A CA 1
ATOM 768 C C . VAL A 1 94 ? -12.960 0.023 4.902 1.00 94.56 94 VAL A C 1
ATOM 770 O O . VAL A 1 94 ? -12.352 -1.040 4.783 1.00 94.56 94 VAL A O 1
ATOM 773 N N . VAL A 1 95 ? -13.218 0.801 3.851 1.00 93.75 95 VAL A N 1
ATOM 774 C CA . VAL A 1 95 ? -12.774 0.476 2.486 1.00 93.75 95 VAL A CA 1
ATOM 775 C C . VAL A 1 95 ? -11.373 1.043 2.248 1.00 93.75 95 VAL A C 1
ATOM 777 O O . VAL A 1 95 ? -11.173 2.255 2.192 1.00 93.75 95 VAL A O 1
ATOM 780 N N . LYS A 1 96 ? -10.373 0.173 2.092 1.00 91.19 96 LYS A N 1
ATOM 781 C CA . LYS A 1 96 ? -8.962 0.563 1.975 1.00 91.19 96 LYS A CA 1
ATOM 782 C C . LYS A 1 96 ? -8.508 0.593 0.513 1.00 91.19 96 LYS A C 1
ATOM 784 O O . LYS A 1 96 ? -8.408 -0.444 -0.128 1.00 91.19 96 LYS A O 1
ATOM 789 N N . SER A 1 97 ? -8.144 1.790 0.034 1.00 84.56 97 SER A N 1
ATOM 790 C CA . SER A 1 97 ? -7.899 2.132 -1.385 1.00 84.56 97 SER A CA 1
ATOM 791 C C . SER A 1 97 ? -6.678 1.476 -2.072 1.00 84.56 97 SER A C 1
ATOM 793 O O . SER A 1 97 ? -6.693 1.359 -3.295 1.00 84.56 97 SER A O 1
ATOM 795 N N . LYS A 1 98 ? -5.660 1.031 -1.303 1.00 84.38 98 LYS A N 1
ATOM 796 C CA . LYS A 1 98 ? -4.428 0.265 -1.670 1.00 84.38 98 LYS A CA 1
ATOM 797 C C . LYS A 1 98 ? -3.172 0.910 -1.075 1.00 84.38 98 LYS A C 1
ATOM 799 O O . LYS A 1 98 ? -2.735 1.978 -1.481 1.00 84.38 98 LYS A O 1
ATOM 804 N N . SER A 1 99 ? -2.565 0.232 -0.105 1.00 88.81 99 SER A N 1
ATOM 805 C CA . SER A 1 99 ? -1.367 0.686 0.605 1.00 88.81 99 SER A CA 1
ATOM 806 C C . SER A 1 99 ? -0.689 -0.495 1.289 1.00 88.81 99 SER A C 1
ATOM 808 O O . SER A 1 99 ? -1.309 -1.174 2.109 1.00 88.81 99 SER A O 1
ATOM 810 N N . ASN A 1 100 ? 0.587 -0.714 0.978 1.00 86.12 100 ASN A N 1
ATOM 811 C CA . ASN A 1 100 ? 1.401 -1.722 1.657 1.00 86.12 100 ASN A CA 1
ATOM 812 C C . ASN A 1 100 ? 1.812 -1.263 3.062 1.00 86.12 100 ASN A C 1
ATOM 814 O O . ASN A 1 100 ? 1.894 -2.083 3.969 1.00 86.12 100 ASN A O 1
ATOM 818 N N . THR A 1 101 ? 1.959 0.046 3.281 1.00 90.75 101 THR A N 1
ATOM 819 C CA . THR A 1 101 ? 2.319 0.617 4.587 1.00 90.75 101 THR A CA 1
ATOM 820 C C . THR A 1 101 ? 1.298 0.259 5.668 1.00 90.75 101 THR A C 1
ATOM 822 O O . THR A 1 101 ? 1.665 -0.052 6.796 1.00 90.75 101 THR A O 1
ATOM 825 N N . THR A 1 102 ? 0.006 0.204 5.322 1.00 91.88 102 THR A N 1
ATOM 826 C CA . THR A 1 102 ? -1.040 -0.233 6.271 1.00 91.88 102 THR A CA 1
ATOM 827 C C . THR A 1 102 ? -0.871 -1.689 6.722 1.00 91.88 102 THR A C 1
ATOM 829 O O . THR A 1 102 ? -1.216 -2.025 7.857 1.00 91.88 102 THR A O 1
ATOM 832 N N . ARG A 1 103 ? -0.291 -2.549 5.872 1.00 87.75 103 ARG A N 1
ATOM 833 C CA . ARG A 1 103 ? 0.057 -3.931 6.218 1.00 87.75 103 ARG A CA 1
ATOM 834 C C . ARG A 1 103 ? 1.282 -3.976 7.123 1.00 87.75 103 ARG A C 1
ATOM 836 O O . ARG A 1 103 ? 1.252 -4.678 8.123 1.00 87.75 103 ARG A O 1
ATOM 843 N N . GLU A 1 104 ? 2.318 -3.203 6.809 1.00 91.12 104 GLU A N 1
ATOM 844 C CA . GLU A 1 104 ? 3.559 -3.132 7.599 1.00 91.12 104 GLU A CA 1
ATOM 845 C C . GLU A 1 104 ? 3.297 -2.730 9.059 1.00 91.12 104 GLU A C 1
ATOM 847 O O . GLU A 1 104 ? 3.921 -3.266 9.971 1.00 91.12 104 GLU A O 1
ATOM 852 N N . ILE A 1 105 ? 2.323 -1.844 9.297 1.00 94.50 105 ILE A N 1
ATOM 853 C CA . ILE A 1 105 ? 1.937 -1.422 10.654 1.00 94.50 105 ILE A CA 1
ATOM 854 C C . ILE A 1 105 ? 0.871 -2.319 11.309 1.00 94.50 105 ILE A C 1
ATOM 856 O O . ILE A 1 105 ? 0.483 -2.068 12.456 1.00 94.50 105 ILE A O 1
ATOM 860 N N . ASN A 1 106 ? 0.404 -3.362 10.612 1.00 92.94 106 ASN A N 1
ATOM 861 C CA . ASN A 1 106 ? -0.700 -4.246 11.006 1.00 92.94 106 ASN A CA 1
ATOM 862 C C . ASN A 1 106 ? -2.020 -3.500 11.287 1.00 92.94 106 ASN A C 1
ATOM 864 O O . ASN A 1 106 ? -2.741 -3.832 12.229 1.00 92.94 106 ASN A O 1
ATOM 868 N N . LEU A 1 107 ? -2.355 -2.488 10.475 1.00 94.56 107 LEU A N 1
ATOM 869 C CA . LEU A 1 107 ? -3.548 -1.654 10.677 1.00 94.56 107 LEU A CA 1
ATOM 870 C C . LEU A 1 107 ? -4.839 -2.479 10.663 1.00 94.56 107 LEU A C 1
ATOM 872 O O . LEU A 1 107 ? -5.696 -2.280 11.516 1.00 94.56 107 LEU A O 1
ATOM 876 N N . LYS A 1 108 ? -4.960 -3.437 9.734 1.00 91.94 108 LYS A N 1
ATOM 877 C CA . LYS A 1 108 ? -6.151 -4.290 9.601 1.00 91.94 108 LYS A CA 1
ATOM 878 C C . LYS A 1 108 ? -6.519 -4.986 10.912 1.00 91.94 108 LYS A C 1
ATOM 880 O O . LYS A 1 108 ? -7.689 -5.033 11.268 1.00 91.94 108 LYS A O 1
ATOM 885 N N . GLU A 1 109 ? -5.527 -5.501 11.631 1.00 91.69 109 GLU A N 1
ATOM 886 C CA . GLU A 1 109 ? -5.750 -6.183 12.906 1.00 91.69 109 GLU A CA 1
ATOM 887 C C . GLU A 1 109 ? -6.176 -5.207 14.008 1.00 91.69 109 GLU A C 1
ATOM 889 O O . GLU A 1 109 ? -7.044 -5.516 14.817 1.00 91.69 109 GLU A O 1
ATOM 894 N N . SER A 1 110 ? -5.617 -3.995 14.018 1.00 94.69 110 SER A N 1
ATOM 895 C CA . SER A 1 110 ? -6.056 -2.942 14.939 1.00 94.69 110 SER A CA 1
ATOM 896 C C . SER A 1 110 ? -7.497 -2.501 14.692 1.00 94.69 110 SER A C 1
ATOM 898 O O . SER A 1 110 ? -8.221 -2.290 15.657 1.00 94.69 110 SER A O 1
ATOM 900 N N . LEU A 1 111 ? -7.925 -2.420 13.431 1.00 95.31 111 LEU A N 1
ATOM 901 C CA . LEU A 1 111 ? -9.300 -2.066 13.073 1.00 95.31 111 LEU A CA 1
ATOM 902 C C . LEU A 1 111 ? -10.298 -3.181 13.417 1.00 95.31 111 LEU A C 1
ATOM 904 O O . LEU A 1 111 ? -11.362 -2.908 13.961 1.00 95.31 111 LEU A O 1
ATOM 908 N N . LYS A 1 112 ? -9.927 -4.450 13.215 1.00 93.19 112 LYS A N 1
ATOM 909 C CA . LYS A 1 112 ? -10.760 -5.586 13.644 1.00 93.19 112 LYS A CA 1
ATOM 910 C C . LYS A 1 112 ? -11.042 -5.587 15.148 1.00 93.19 112 LYS A C 1
ATOM 912 O O . LYS A 1 112 ? -12.142 -5.931 15.562 1.00 93.19 112 LYS A O 1
ATOM 917 N N . LYS A 1 113 ? -10.062 -5.196 15.971 1.00 94.12 113 LYS A N 1
ATOM 918 C CA . LYS A 1 113 ? -10.207 -5.153 17.439 1.00 94.12 113 LYS A CA 1
ATOM 919 C C . LYS A 1 113 ? -11.247 -4.147 17.930 1.00 94.12 113 LYS A C 1
ATOM 921 O O . LYS A 1 113 ? -11.731 -4.307 19.043 1.00 94.12 113 LYS A O 1
ATOM 926 N N . ILE A 1 114 ? -11.574 -3.141 17.121 1.00 94.12 114 ILE A N 1
ATOM 927 C CA . ILE A 1 114 ? -12.621 -2.153 17.414 1.00 94.12 114 ILE A CA 1
ATOM 928 C C . ILE A 1 114 ? -13.927 -2.450 16.656 1.00 94.12 114 ILE A C 1
ATOM 930 O O . ILE A 1 114 ? -14.787 -1.588 16.562 1.00 94.12 114 ILE A O 1
ATOM 934 N N . GLY A 1 115 ? -14.076 -3.657 16.099 1.00 94.00 115 GLY A N 1
ATOM 935 C CA . GLY A 1 115 ? -15.306 -4.092 15.432 1.00 94.00 115 GLY A CA 1
ATOM 936 C C . GLY A 1 115 ? -15.436 -3.688 13.962 1.00 94.00 115 GLY A C 1
ATOM 937 O O . GLY A 1 115 ? -16.475 -3.956 13.373 1.00 94.00 115 GLY A O 1
ATOM 938 N N . MET A 1 116 ? -14.407 -3.096 13.345 1.00 96.12 116 MET A N 1
ATOM 939 C CA . MET A 1 116 ? -14.475 -2.702 11.933 1.00 96.12 116 MET A CA 1
ATOM 940 C C . MET A 1 116 ? -14.170 -3.863 10.986 1.00 96.12 116 MET A C 1
ATOM 942 O O . MET A 1 116 ? -13.155 -4.561 11.132 1.00 96.12 116 MET A O 1
ATOM 946 N N . GLU A 1 117 ? -14.958 -3.985 9.919 1.00 94.06 117 GLU A N 1
ATOM 947 C CA . GLU A 1 117 ? -14.630 -4.835 8.780 1.00 94.06 117 GLU A CA 1
ATOM 948 C C . GLU A 1 117 ? -13.831 -4.059 7.721 1.00 94.06 117 GLU A C 1
ATOM 950 O O . GLU A 1 117 ? -14.312 -3.137 7.064 1.00 94.06 117 GLU A O 1
ATOM 955 N N . VAL A 1 118 ? -12.573 -4.456 7.511 1.00 93.62 118 VAL A N 1
ATOM 956 C CA . VAL A 1 118 ? -11.706 -3.824 6.506 1.00 93.62 118 VAL A CA 1
ATOM 957 C C . VAL A 1 118 ? -11.875 -4.501 5.151 1.00 93.62 118 VAL A C 1
ATOM 959 O O . VAL A 1 118 ? -11.497 -5.662 4.999 1.00 93.62 118 VAL A O 1
ATOM 962 N N . ILE A 1 119 ? -12.355 -3.769 4.150 1.00 93.56 119 ILE A N 1
ATOM 963 C CA . ILE A 1 119 ? -12.521 -4.221 2.765 1.00 93.56 119 ILE A CA 1
ATOM 964 C C . ILE A 1 119 ? -11.325 -3.757 1.928 1.00 93.56 119 ILE A C 1
ATOM 966 O O . ILE A 1 119 ? -11.058 -2.564 1.803 1.00 93.56 119 ILE A O 1
ATOM 970 N N . GLU A 1 120 ? -10.607 -4.705 1.327 1.00 92.38 120 GLU A N 1
ATOM 971 C CA . GLU A 1 120 ? -9.506 -4.418 0.401 1.00 92.38 120 GLU A CA 1
ATOM 972 C C . GLU A 1 120 ? -10.031 -4.062 -0.998 1.00 92.38 120 GLU A C 1
ATOM 974 O O . GLU A 1 120 ? -10.891 -4.763 -1.532 1.00 92.38 120 GLU A O 1
ATOM 979 N N . THR A 1 121 ? -9.495 -3.007 -1.623 1.00 91.56 121 THR A N 1
ATOM 980 C CA . THR A 1 121 ? -9.830 -2.641 -3.016 1.00 91.56 121 THR A CA 1
ATOM 981 C C . THR A 1 121 ? -8.824 -3.164 -4.042 1.00 91.56 121 THR A C 1
ATOM 983 O O . THR A 1 121 ? -9.133 -3.222 -5.233 1.00 91.56 121 THR A O 1
ATOM 986 N N . ASP A 1 122 ? -7.615 -3.555 -3.618 1.00 90.88 122 ASP A N 1
ATOM 987 C CA . ASP A 1 122 ? -6.681 -4.247 -4.503 1.00 90.88 122 ASP A CA 1
ATOM 988 C C . ASP A 1 122 ? -7.243 -5.627 -4.844 1.00 90.88 122 ASP A C 1
ATOM 990 O O . ASP A 1 122 ? -7.543 -6.412 -3.951 1.00 90.88 122 ASP A O 1
ATOM 994 N N . LEU A 1 123 ? -7.369 -5.945 -6.134 1.00 89.25 123 LEU A N 1
ATOM 995 C CA . LEU A 1 123 ? -7.979 -7.203 -6.569 1.00 89.25 123 LEU A CA 1
ATOM 996 C C . LEU A 1 123 ? -7.252 -8.433 -6.004 1.00 89.25 123 LEU A C 1
ATOM 998 O O . LEU A 1 123 ? -7.896 -9.412 -5.635 1.00 89.25 123 LEU A O 1
ATOM 1002 N N . GLY A 1 124 ? -5.920 -8.388 -5.924 1.00 89.31 124 GLY A N 1
ATOM 1003 C CA . GLY A 1 124 ? -5.130 -9.477 -5.362 1.00 89.31 124 GLY A CA 1
ATOM 1004 C C . GLY A 1 124 ? -5.417 -9.664 -3.876 1.00 89.31 124 GLY A C 1
ATOM 1005 O O . GLY A 1 124 ? -5.710 -10.782 -3.456 1.00 89.31 124 GLY A O 1
ATOM 1006 N N . ASP A 1 125 ? -5.378 -8.579 -3.100 1.00 89.06 125 ASP A N 1
ATOM 1007 C CA . ASP A 1 125 ? -5.725 -8.598 -1.672 1.00 89.06 125 ASP A CA 1
ATOM 1008 C C . ASP A 1 125 ? -7.185 -8.997 -1.430 1.00 89.06 125 ASP A C 1
ATOM 1010 O O . ASP A 1 125 ? -7.466 -9.773 -0.518 1.00 89.06 125 ASP A O 1
ATOM 1014 N N . ARG A 1 126 ? -8.119 -8.532 -2.267 1.00 91.00 126 ARG A N 1
ATOM 1015 C CA . ARG A 1 126 ? -9.545 -8.848 -2.148 1.00 91.00 126 ARG A CA 1
ATOM 1016 C C . ARG A 1 126 ? -9.826 -10.320 -2.424 1.00 91.00 126 ARG A C 1
ATOM 1018 O O . ARG A 1 126 ? -10.580 -10.935 -1.675 1.00 91.00 126 ARG A O 1
ATOM 1025 N N . ILE A 1 127 ? -9.199 -10.906 -3.447 1.00 91.38 127 ILE A N 1
ATOM 1026 C CA . ILE A 1 127 ? -9.287 -12.351 -3.703 1.00 91.38 127 ILE A CA 1
ATOM 1027 C C . ILE A 1 127 ? -8.760 -13.120 -2.492 1.00 91.38 127 ILE A C 1
ATOM 1029 O O . ILE A 1 127 ? -9.436 -14.015 -1.998 1.00 91.38 127 ILE A O 1
ATOM 1033 N N . ILE A 1 128 ? -7.583 -12.760 -1.979 1.00 90.31 128 ILE A N 1
ATOM 1034 C CA . ILE A 1 128 ? -6.995 -13.419 -0.807 1.00 90.31 128 ILE A CA 1
ATOM 1035 C C . ILE A 1 128 ? -7.888 -13.282 0.434 1.00 90.31 128 ILE A C 1
ATOM 1037 O O . ILE A 1 128 ? -8.075 -14.260 1.158 1.00 90.31 128 ILE A O 1
ATOM 1041 N N . GLN A 1 129 ? -8.504 -12.114 0.633 1.00 89.19 129 GLN A N 1
ATOM 1042 C CA . GLN A 1 129 ? -9.472 -11.866 1.697 1.00 89.19 129 GLN A CA 1
ATOM 1043 C C . GLN A 1 129 ? -10.702 -12.775 1.585 1.00 89.19 129 GLN A C 1
ATOM 1045 O O . GLN A 1 129 ? -11.040 -13.432 2.564 1.00 89.19 129 GLN A O 1
ATOM 1050 N N . ILE A 1 130 ? -11.346 -12.837 0.412 1.00 89.81 130 ILE A N 1
ATOM 1051 C CA . ILE A 1 130 ? -12.521 -13.694 0.163 1.00 89.81 130 ILE A CA 1
ATOM 1052 C C . ILE A 1 130 ? -12.164 -15.168 0.382 1.00 89.81 130 ILE A C 1
ATOM 1054 O O . ILE A 1 130 ? -12.934 -15.937 0.945 1.00 89.81 130 ILE A O 1
ATOM 1058 N N . MET A 1 131 ? -10.965 -15.562 -0.040 1.00 88.00 131 MET A N 1
ATOM 1059 C CA . MET A 1 131 ? -10.496 -16.943 0.040 1.00 88.00 131 MET A CA 1
ATOM 1060 C C . MET A 1 131 ? -10.015 -17.335 1.442 1.00 88.00 131 MET A C 1
ATOM 1062 O O . MET A 1 131 ? -9.758 -18.518 1.680 1.00 88.00 131 MET A O 1
ATOM 1066 N N . ASN A 1 132 ? -9.889 -16.365 2.355 1.00 86.88 132 ASN A N 1
ATOM 1067 C CA . ASN A 1 132 ? -9.319 -16.527 3.689 1.00 86.88 132 ASN A CA 1
ATOM 1068 C C . ASN A 1 132 ? -7.968 -17.277 3.655 1.00 86.88 132 ASN A C 1
ATOM 1070 O O . ASN A 1 132 ? -7.748 -18.275 4.354 1.00 86.88 132 ASN A O 1
ATOM 1074 N N . GLU A 1 133 ? -7.086 -16.825 2.759 1.00 84.94 133 GLU A N 1
ATOM 1075 C CA . GLU A 1 133 ? -5.742 -17.369 2.555 1.00 84.94 133 GLU A CA 1
ATOM 1076 C C . GLU A 1 133 ? -4.654 -16.321 2.825 1.00 84.94 133 GLU A C 1
ATOM 1078 O O . GLU A 1 133 ? -4.933 -15.150 3.055 1.00 84.94 133 GLU A O 1
ATOM 1083 N N . GLU A 1 134 ? -3.396 -16.757 2.784 1.00 83.81 134 GLU A N 1
ATOM 1084 C CA . GLU A 1 134 ? -2.231 -15.874 2.824 1.00 83.81 134 GLU A CA 1
ATOM 1085 C C . GLU A 1 134 ? -1.722 -15.575 1.404 1.00 83.81 134 GLU A C 1
ATOM 1087 O O . GLU A 1 134 ? -1.794 -16.439 0.518 1.00 83.81 134 GLU A O 1
ATOM 1092 N N . PRO A 1 135 ? -1.159 -14.378 1.167 1.00 84.81 135 PRO A N 1
ATOM 1093 C CA . PRO A 1 135 ? -0.595 -14.023 -0.124 1.00 84.81 135 PRO A CA 1
ATOM 1094 C C . PRO A 1 135 ? 0.637 -14.869 -0.477 1.00 84.81 135 PRO A C 1
ATOM 1096 O O . PRO A 1 135 ? 1.541 -15.050 0.333 1.00 84.81 135 PRO A O 1
ATOM 1099 N N . SER A 1 136 ? 0.749 -15.296 -1.739 1.00 83.56 136 SER A N 1
ATOM 1100 C CA . SER A 1 136 ? 1.916 -16.061 -2.232 1.00 83.56 136 SER A CA 1
ATOM 1101 C C . SER A 1 136 ? 3.121 -15.210 -2.645 1.00 83.56 136 SER A C 1
ATOM 1103 O O . SER A 1 136 ? 4.218 -15.729 -2.887 1.00 83.56 136 SER A O 1
ATOM 1105 N N . HIS A 1 137 ? 2.914 -13.909 -2.853 1.00 82.00 137 HIS A N 1
ATOM 1106 C CA . HIS A 1 137 ? 3.943 -12.994 -3.341 1.00 82.00 137 HIS A CA 1
ATOM 1107 C C . HIS A 1 137 ? 3.640 -11.550 -2.908 1.00 82.00 137 HIS A C 1
ATOM 1109 O O . HIS A 1 137 ? 2.475 -11.165 -2.977 1.00 82.00 137 HIS A O 1
ATOM 1115 N N . PRO A 1 138 ? 4.645 -10.722 -2.552 1.00 75.69 138 PRO A N 1
ATOM 1116 C CA . PRO A 1 138 ? 4.428 -9.348 -2.071 1.00 75.69 138 PRO A CA 1
ATOM 1117 C C . PRO A 1 138 ? 3.716 -8.401 -3.046 1.00 75.69 138 PRO A C 1
ATOM 1119 O O . PRO A 1 138 ? 3.137 -7.409 -2.631 1.00 75.69 138 PRO A O 1
ATOM 1122 N N . THR A 1 139 ? 3.802 -8.666 -4.350 1.00 77.06 139 THR A N 1
ATOM 1123 C CA . THR A 1 139 ? 3.166 -7.844 -5.402 1.00 77.06 139 THR A CA 1
ATOM 1124 C C . THR A 1 139 ? 2.130 -8.606 -6.224 1.00 77.06 139 THR A C 1
ATOM 1126 O O . THR A 1 139 ? 1.509 -8.042 -7.118 1.00 77.06 139 THR A O 1
ATOM 1129 N N . GLY A 1 140 ? 1.969 -9.900 -5.950 1.00 84.00 140 GLY A N 1
ATOM 1130 C CA . GLY A 1 140 ? 1.054 -10.797 -6.649 1.00 84.00 140 GLY A CA 1
ATOM 1131 C C . GLY A 1 140 ? 0.395 -11.708 -5.637 1.00 84.00 140 GLY A C 1
ATOM 1132 O O . GLY A 1 140 ? 0.671 -12.907 -5.592 1.00 84.00 140 GLY A O 1
ATOM 1133 N N . HIS A 1 141 ? -0.423 -11.111 -4.777 1.00 86.19 141 HIS A N 1
ATOM 1134 C CA . HIS A 1 141 ? -0.988 -11.775 -3.610 1.00 86.19 141 HIS A CA 1
ATOM 1135 C C . HIS A 1 141 ? -1.719 -13.077 -3.982 1.00 86.19 141 HIS A C 1
ATOM 1137 O O . HIS A 1 141 ? -1.414 -14.128 -3.418 1.00 86.19 141 HIS A O 1
ATOM 1143 N N . ALA A 1 142 ? -2.556 -13.040 -5.024 1.00 88.50 142 ALA A N 1
ATOM 1144 C CA . ALA A 1 142 ? -3.311 -14.184 -5.542 1.00 88.50 142 ALA A CA 1
ATOM 1145 C C . ALA A 1 142 ? -2.616 -14.968 -6.677 1.00 88.50 142 ALA A C 1
ATOM 1147 O O . ALA A 1 142 ? -3.256 -15.783 -7.333 1.00 88.50 142 ALA A O 1
ATOM 1148 N N . ALA A 1 143 ? -1.317 -14.762 -6.933 1.00 87.31 143 ALA A N 1
ATOM 1149 C CA . ALA A 1 143 ? -0.634 -15.350 -8.097 1.00 87.31 143 ALA A CA 1
ATOM 1150 C C . ALA A 1 143 ? -0.565 -16.891 -8.101 1.00 87.31 143 ALA A C 1
ATOM 1152 O O . ALA A 1 143 ? -0.237 -17.479 -9.127 1.00 87.31 143 ALA A O 1
ATOM 1153 N N . HIS A 1 144 ? -0.851 -17.545 -6.976 1.00 86.50 144 HIS A N 1
ATOM 1154 C CA . HIS A 1 144 ? -0.930 -19.002 -6.856 1.00 86.50 144 HIS A CA 1
ATOM 1155 C C . HIS A 1 144 ? -2.321 -19.575 -7.180 1.00 86.50 144 HIS A C 1
ATOM 1157 O O . HIS A 1 144 ? -2.475 -20.793 -7.244 1.00 86.50 144 HIS A O 1
ATOM 1163 N N . LEU A 1 145 ? -3.334 -18.723 -7.361 1.00 84.06 145 LEU A N 1
ATOM 1164 C CA . LEU A 1 145 ? -4.710 -19.137 -7.617 1.00 84.06 145 LEU A CA 1
ATOM 1165 C C . LEU A 1 145 ? -5.017 -19.106 -9.114 1.00 84.06 145 LEU A C 1
ATOM 1167 O O . LEU A 1 145 ? -4.721 -18.146 -9.821 1.00 84.06 145 LEU A O 1
ATOM 1171 N N . THR A 1 146 ? -5.667 -20.160 -9.593 1.00 84.12 146 THR A N 1
ATOM 1172 C CA . THR A 1 146 ? -6.291 -20.194 -10.921 1.00 84.12 146 THR A CA 1
ATOM 1173 C C . THR A 1 146 ? -7.714 -19.635 -10.863 1.00 84.12 146 THR A C 1
ATOM 1175 O O . THR A 1 146 ? -8.375 -19.693 -9.824 1.00 84.12 146 THR A O 1
ATOM 1178 N N . VAL A 1 147 ? -8.230 -19.166 -12.004 1.00 82.38 147 VAL A N 1
ATOM 1179 C CA . VAL A 1 147 ? -9.619 -18.677 -12.126 1.00 82.38 147 VAL A CA 1
ATOM 1180 C C . VAL A 1 147 ? -10.626 -19.730 -11.645 1.00 82.38 147 VAL A C 1
ATOM 1182 O O . VAL A 1 147 ? -11.521 -19.419 -10.863 1.00 82.38 147 VAL A O 1
ATOM 1185 N N . ASN A 1 148 ? -10.423 -20.998 -12.020 1.00 83.44 148 ASN A N 1
ATOM 1186 C CA . ASN A 1 148 ? -11.289 -22.107 -11.607 1.00 83.44 148 ASN A CA 1
ATOM 1187 C C . ASN A 1 148 ? -11.268 -22.340 -10.086 1.00 83.44 148 ASN A C 1
ATOM 1189 O O . ASN A 1 148 ? -12.294 -22.673 -9.495 1.00 83.44 148 ASN A O 1
ATOM 1193 N N . GLN A 1 149 ? -10.108 -22.189 -9.437 1.00 81.56 149 GLN A N 1
ATOM 1194 C CA . GLN A 1 149 ? -9.996 -22.332 -7.982 1.00 81.56 149 GLN A CA 1
ATOM 1195 C C . GLN A 1 149 ? -10.709 -21.199 -7.242 1.00 81.56 149 GLN A C 1
ATOM 1197 O O . GLN A 1 149 ? -11.333 -21.471 -6.217 1.00 81.56 149 GLN A O 1
ATOM 1202 N N . TYR A 1 150 ? -10.639 -19.970 -7.764 1.00 81.62 150 TYR A N 1
ATOM 1203 C CA . TYR A 1 150 ? -11.393 -18.835 -7.236 1.00 81.62 150 TYR A CA 1
ATOM 1204 C C . TYR A 1 150 ? -12.905 -19.070 -7.368 1.00 81.62 150 TYR A C 1
ATOM 1206 O O . TYR A 1 150 ? -13.597 -19.113 -6.356 1.00 81.62 150 TYR A O 1
ATOM 1214 N N . GLN A 1 151 ? -13.403 -19.347 -8.579 1.00 83.00 151 GLN A N 1
ATOM 1215 C CA . GLN A 1 151 ? -14.839 -19.527 -8.848 1.00 83.00 151 GLN A CA 1
ATOM 1216 C C . GLN A 1 151 ? -15.493 -20.610 -7.979 1.00 83.00 151 GLN A C 1
ATOM 1218 O O . GLN A 1 151 ? -16.586 -20.416 -7.459 1.00 83.00 151 GLN A O 1
ATOM 1223 N N . ARG A 1 152 ? -14.819 -21.751 -7.781 1.00 79.81 152 ARG A N 1
ATOM 1224 C CA . ARG A 1 152 ? -15.349 -22.860 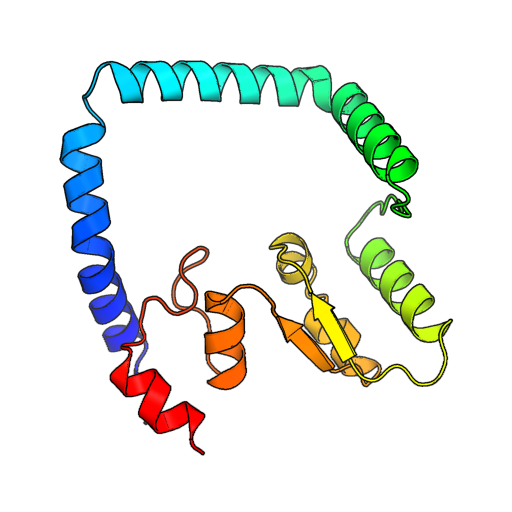-6.965 1.00 79.81 152 ARG A CA 1
ATOM 1225 C C . ARG A 1 152 ? -15.483 -22.525 -5.481 1.00 79.81 152 ARG A C 1
ATOM 1227 O O . ARG A 1 152 ? -16.211 -23.214 -4.772 1.00 79.81 152 ARG A O 1
ATOM 1234 N N . ARG A 1 153 ? -14.708 -21.559 -4.988 1.00 75.56 153 ARG A N 1
ATOM 1235 C CA . ARG A 1 153 ? -14.636 -21.226 -3.561 1.00 75.56 153 ARG A CA 1
ATOM 1236 C C . ARG A 1 153 ? -15.335 -19.920 -3.221 1.00 75.56 153 ARG A C 1
ATOM 1238 O O . ARG A 1 153 ? -15.802 -19.807 -2.103 1.00 75.56 153 ARG A O 1
ATOM 1245 N N . SER A 1 154 ? -15.461 -18.996 -4.171 1.00 69.50 154 SER A N 1
ATOM 1246 C CA . SER A 1 154 ? -16.204 -17.745 -3.996 1.00 69.50 154 SER A CA 1
ATOM 1247 C C . SER A 1 154 ? -17.730 -17.919 -4.018 1.00 69.50 154 SER A C 1
ATOM 1249 O O . SER A 1 154 ? -18.444 -16.952 -3.797 1.00 69.50 154 SER A O 1
ATOM 1251 N N . GLN A 1 155 ? -18.232 -19.110 -4.366 1.00 65.44 155 GLN A N 1
ATOM 1252 C CA . GLN A 1 155 ? -19.664 -19.456 -4.398 1.00 65.44 155 GLN A CA 1
ATOM 1253 C C . GLN A 1 155 ? -20.147 -20.184 -3.128 1.00 65.44 155 GLN A C 1
ATOM 1255 O O . GLN A 1 155 ? -21.279 -20.661 -3.095 1.00 65.44 155 GLN A O 1
ATOM 1260 N N . LYS A 1 156 ? -19.280 -20.329 -2.122 1.00 54.53 156 LYS A N 1
ATOM 1261 C CA . LYS A 1 156 ? -19.602 -20.893 -0.807 1.00 54.53 156 LYS A CA 1
ATOM 1262 C C . LYS A 1 156 ? -19.611 -19.787 0.229 1.00 54.53 156 LYS A C 1
ATOM 1264 O O . LYS A 1 156 ? -20.416 -19.922 1.169 1.00 54.53 156 LYS A O 1
#

pLDDT: mean 89.7, std 8.62, range [51.38, 98.38]

Radius of gyration: 20.22 Å; chains: 1; bounding box: 42×50×43 Å

Foldseek 3Di:
DDDDLVLLVVLLCVLCVVVVVVCVVPCPDPVNVVVVVVVVVVVVVCVVCVVVVVVVVCVVCVVVVHDDDDDPDLVSVLVVVVVVVVVDPPAAEDEDADDVVCVVSVSCVSCVVVRHDYQYPPPLVNLCVLQVHAASDPVRGCSSDDPVNSVVRSVD

Secondary structure (DSSP, 8-state):
-PPPHHHHHHHHHHHHHHHHHHHHHHTTSHHHHHHHHHHHHHHHHHHHTHHHHHHHHHHHHHHTT------SSHHHHHHHHHHHHHTSTT--EEEE---SHHHHTTHHHHHHTTT-EEEE-SHHHHHHHHHT---SSTT-TTTT--HHHHHHHTT-